Protein AF-A0A1S2KJW5-F1 (afdb_monomer_lite)

Secondary structure (DSSP, 8-state):
-HHHHHHHHHHSSSPBPTTSSBP-HHHHHHHHTTSSSEES---TT-TTTTSGGGEE-----TT--HHHHHHHHHHTT-HHHHHTTT--HHHHHHHHTT-HHHHHHHHHHHHHHHHHHHHHHTT----------------

Radius of gyration: 17.93 Å; chains: 1; bounding box: 38×59×44 Å

Sequence (139 aa):
MRAYLLWDLQTFPERKNPDGGTANVLEQLATAHSETYRHVITQSRVPGASSPANRIVMTTPAGVSIRQALIRLAEDGRTDILDSHGVSLASIEHLKADEFTEFILARQHELAAKERQFIESLGIKSADKEVGEADIDTE

Foldseek 3Di:
DVVLVVLLCVLQVFAAALVGHTDPLVVCCVPVVPPQWDFQDPDPPQPCSVPSLRTWRYDDPPPDGNLNSLLVCVVVVVQVNCVSTQHHNVLNVCSVVVVVNSSSVVSVVSSVVSVQVVCVVVVNPDPDPPPDPPPDDDD

Structure (mmCIF, N/CA/C/O backbone):
data_AF-A0A1S2KJW5-F1
#
_entry.id   AF-A0A1S2KJW5-F1
#
loop_
_atom_site.group_PDB
_atom_site.id
_atom_site.type_symbol
_atom_site.label_atom_id
_atom_site.label_alt_id
_atom_site.label_comp_id
_atom_site.label_asym_id
_atom_site.label_entity_id
_atom_site.label_seq_id
_atom_site.pdbx_PDB_ins_code
_atom_site.Cartn_x
_atom_site.Cartn_y
_atom_site.Cartn_z
_atom_site.occupancy
_atom_site.B_iso_or_equiv
_atom_site.auth_seq_id
_atom_site.auth_comp_id
_atom_site.auth_asym_id
_atom_site.auth_atom_id
_atom_site.pdbx_PDB_model_num
ATOM 1 N N . MET A 1 1 ? 3.571 8.604 15.703 1.00 55.38 1 MET A N 1
ATOM 2 C CA . MET A 1 1 ? 3.983 7.318 15.087 1.00 55.38 1 MET A CA 1
ATOM 3 C C . MET A 1 1 ? 3.345 6.098 15.760 1.00 55.38 1 MET A C 1
ATOM 5 O O . MET A 1 1 ? 2.812 5.272 15.040 1.00 55.38 1 MET A O 1
ATOM 9 N N . ARG A 1 2 ? 3.322 5.984 17.103 1.00 59.62 2 ARG A N 1
ATOM 10 C CA . ARG A 1 2 ? 2.702 4.831 17.801 1.00 59.62 2 ARG A CA 1
ATOM 11 C C . ARG A 1 2 ? 1.198 4.638 17.526 1.00 59.62 2 ARG A C 1
ATOM 13 O O . ARG A 1 2 ? 0.779 3.504 17.364 1.00 59.62 2 ARG A O 1
ATOM 20 N N . ALA A 1 3 ? 0.420 5.719 17.417 1.00 71.44 3 ALA A N 1
ATOM 21 C CA . ALA A 1 3 ? -1.011 5.634 17.095 1.00 71.44 3 ALA A CA 1
ATOM 22 C C . ALA A 1 3 ? -1.270 5.063 15.684 1.00 71.44 3 ALA A C 1
ATOM 24 O O . ALA A 1 3 ? -2.022 4.106 15.551 1.00 71.44 3 ALA A O 1
ATOM 25 N N . TYR A 1 4 ? -0.562 5.570 14.664 1.00 74.00 4 TYR A N 1
ATOM 26 C CA . TYR A 1 4 ? -0.634 5.051 13.290 1.00 74.00 4 TYR A CA 1
ATOM 27 C C . TYR A 1 4 ? -0.286 3.560 13.210 1.00 74.00 4 TYR A C 1
ATOM 29 O O . TYR A 1 4 ? -0.973 2.813 12.533 1.00 74.00 4 TYR A O 1
ATOM 37 N N . LEU A 1 5 ? 0.756 3.116 13.925 1.00 77.38 5 LEU A N 1
ATOM 38 C CA . LEU A 1 5 ? 1.156 1.706 13.957 1.00 77.38 5 LEU A CA 1
ATOM 39 C C . LEU A 1 5 ? 0.040 0.804 14.500 1.00 77.38 5 LEU A C 1
ATOM 41 O O . LEU A 1 5 ? -0.251 -0.235 13.921 1.00 77.38 5 LEU A O 1
ATOM 45 N N . LEU A 1 6 ? -0.576 1.197 15.616 1.00 79.56 6 LEU A N 1
ATOM 46 C CA . LEU A 1 6 ? -1.656 0.423 16.227 1.00 79.56 6 LEU A CA 1
ATOM 47 C C . LEU A 1 6 ? -2.878 0.353 15.310 1.00 79.56 6 LEU A C 1
ATOM 49 O O . LEU A 1 6 ? -3.427 -0.727 15.110 1.00 79.56 6 LEU A O 1
ATOM 53 N N . TRP A 1 7 ? -3.257 1.487 14.720 1.00 87.19 7 TRP A N 1
ATOM 54 C CA . TRP A 1 7 ? -4.338 1.547 13.743 1.00 87.19 7 TRP A CA 1
ATOM 55 C C . TRP A 1 7 ? -4.053 0.680 12.507 1.00 87.19 7 TRP A C 1
ATOM 57 O O . TRP A 1 7 ? -4.905 -0.099 12.088 1.00 87.19 7 TRP A O 1
ATOM 67 N N . ASP A 1 8 ? -2.847 0.772 11.947 1.00 86.00 8 ASP A N 1
ATOM 68 C CA . ASP A 1 8 ? -2.424 0.026 10.761 1.00 86.00 8 ASP A CA 1
ATOM 69 C C . ASP A 1 8 ? -2.441 -1.491 11.013 1.00 86.00 8 ASP A C 1
ATOM 71 O O . ASP A 1 8 ? -2.941 -2.244 10.180 1.00 86.00 8 ASP A O 1
ATOM 75 N N . LEU A 1 9 ? -1.995 -1.944 12.190 1.00 85.00 9 LEU A N 1
ATOM 76 C CA . LEU A 1 9 ? -2.059 -3.357 12.583 1.00 85.00 9 LEU A CA 1
ATOM 77 C C . LEU A 1 9 ? -3.492 -3.872 12.755 1.00 85.00 9 LEU A C 1
ATOM 79 O O . LEU A 1 9 ? -3.763 -5.031 12.454 1.00 85.00 9 LEU A O 1
ATOM 83 N N . GLN A 1 10 ? -4.408 -3.030 13.234 1.00 85.75 10 GLN A N 1
ATOM 84 C CA . GLN A 1 10 ? -5.819 -3.397 13.377 1.00 85.75 10 GLN A CA 1
ATOM 85 C C . GLN A 1 10 ? -6.571 -3.357 12.045 1.00 85.75 10 GLN A C 1
ATOM 87 O O . GLN A 1 10 ? -7.468 -4.165 11.821 1.00 85.75 10 GLN A O 1
ATOM 92 N N . THR A 1 11 ? -6.193 -2.441 11.155 1.00 85.94 11 THR A N 1
ATOM 93 C CA . THR A 1 11 ? -6.819 -2.266 9.837 1.00 85.94 11 THR A CA 1
ATOM 94 C C . THR A 1 11 ? -6.342 -3.316 8.837 1.00 85.94 11 THR A C 1
ATOM 96 O O . THR A 1 11 ? -7.109 -3.741 7.976 1.00 85.94 11 THR A O 1
ATOM 99 N N . PHE A 1 12 ? -5.089 -3.762 8.959 1.00 86.56 12 PHE A N 1
ATOM 100 C CA . PHE A 1 12 ? -4.467 -4.749 8.076 1.00 86.56 12 PHE A CA 1
ATOM 101 C C . PHE A 1 12 ? -3.914 -5.944 8.877 1.00 86.56 12 PHE A C 1
ATOM 103 O O . PHE A 1 12 ? -2.696 -6.151 8.907 1.00 86.56 12 PHE A O 1
ATOM 110 N N . PRO A 1 13 ? -4.782 -6.737 9.537 1.00 80.81 13 PRO A N 1
ATOM 111 C CA . PRO A 1 13 ? -4.342 -7.811 10.428 1.00 80.81 13 PRO A CA 1
ATOM 112 C C . PRO A 1 13 ? -3.737 -9.002 9.670 1.00 80.81 13 PRO A C 1
ATOM 114 O O . PRO A 1 13 ? -2.813 -9.645 10.162 1.00 80.81 13 PRO A O 1
ATOM 117 N N . GLU A 1 14 ? -4.220 -9.273 8.456 1.00 84.44 14 GLU A N 1
ATOM 118 C CA . GLU A 1 14 ? -3.801 -10.403 7.620 1.00 84.44 14 GLU A CA 1
ATOM 119 C C . GLU A 1 14 ? -3.082 -9.909 6.363 1.00 84.44 14 GLU A C 1
ATOM 121 O O . GLU A 1 14 ? -3.591 -9.978 5.241 1.00 84.44 14 GLU A O 1
ATOM 126 N N . ARG A 1 15 ? -1.874 -9.368 6.543 1.00 87.88 15 ARG A N 1
ATOM 127 C CA . ARG A 1 15 ? -1.032 -9.002 5.399 1.00 87.88 15 ARG A CA 1
ATOM 128 C C . ARG A 1 15 ? -0.602 -10.251 4.645 1.00 87.88 15 ARG A C 1
ATOM 130 O O . ARG A 1 15 ? -0.318 -11.280 5.255 1.00 87.88 15 ARG A O 1
ATOM 137 N N . LYS A 1 16 ? -0.500 -10.146 3.324 1.00 88.75 16 LYS A N 1
ATOM 138 C CA . LYS A 1 16 ? 0.000 -11.226 2.472 1.00 88.75 16 LYS A CA 1
ATOM 139 C C . LYS A 1 16 ? 1.442 -10.966 2.043 1.00 88.75 16 LYS A C 1
ATOM 141 O O . LYS A 1 16 ? 1.816 -9.848 1.715 1.00 88.75 16 LYS A O 1
ATOM 146 N N . ASN A 1 17 ? 2.271 -11.994 2.018 1.00 85.62 17 ASN A N 1
ATOM 147 C CA . ASN A 1 17 ? 3.555 -11.947 1.334 1.00 85.62 17 ASN A CA 1
ATOM 148 C C . ASN A 1 17 ? 3.324 -11.831 -0.187 1.00 85.62 17 ASN A C 1
ATOM 150 O O . ASN A 1 17 ? 2.237 -12.164 -0.666 1.00 85.62 17 ASN A O 1
ATOM 154 N N . PRO A 1 18 ? 4.331 -11.413 -0.976 1.00 83.19 18 PRO A N 1
ATOM 155 C CA . PRO A 1 18 ? 4.196 -11.326 -2.433 1.00 83.19 18 PRO A CA 1
ATOM 156 C C . PRO A 1 18 ? 3.822 -12.649 -3.128 1.00 83.19 18 PRO A C 1
ATOM 158 O O . PRO A 1 18 ? 3.256 -12.629 -4.216 1.00 83.19 18 PRO A O 1
ATOM 161 N N . ASP A 1 19 ? 4.111 -13.798 -2.512 1.00 84.00 19 ASP A N 1
ATOM 162 C CA . ASP A 1 19 ? 3.690 -15.118 -3.001 1.00 84.00 19 ASP A CA 1
ATOM 163 C C . ASP A 1 19 ? 2.208 -15.436 -2.699 1.00 84.00 19 ASP A C 1
ATOM 165 O O . ASP A 1 19 ? 1.608 -16.300 -3.340 1.00 84.00 19 ASP A O 1
ATOM 169 N N . GLY A 1 20 ? 1.570 -14.683 -1.800 1.00 81.19 20 GLY A N 1
ATOM 170 C CA . GLY A 1 20 ? 0.194 -14.867 -1.341 1.00 81.19 20 GLY A CA 1
ATOM 171 C C . GLY A 1 20 ? 0.047 -15.572 0.006 1.00 81.19 20 GLY A C 1
ATOM 172 O O . GLY A 1 20 ? -1.078 -15.656 0.496 1.00 81.19 20 GLY A O 1
ATOM 173 N N . GLY A 1 21 ? 1.132 -16.056 0.618 1.00 84.31 21 GLY A N 1
ATOM 174 C CA . GLY A 1 21 ? 1.099 -16.593 1.980 1.00 84.31 21 GLY A CA 1
ATOM 175 C C . GLY A 1 21 ? 0.848 -15.499 3.022 1.00 84.31 21 GLY A C 1
ATOM 176 O O . GLY A 1 21 ? 1.038 -14.320 2.744 1.00 84.31 21 GLY A O 1
ATOM 177 N N . THR A 1 22 ? 0.442 -15.854 4.240 1.00 81.88 22 THR A N 1
ATOM 178 C CA . THR A 1 22 ? 0.217 -14.863 5.307 1.00 81.88 22 THR A CA 1
ATOM 179 C C . THR A 1 22 ? 1.545 -14.346 5.867 1.00 81.88 22 THR A C 1
ATOM 181 O O . THR A 1 22 ? 2.452 -15.118 6.180 1.00 81.88 22 THR A O 1
ATOM 184 N N . ALA A 1 23 ? 1.665 -13.032 6.020 1.00 81.25 23 ALA A N 1
ATOM 185 C CA . ALA A 1 23 ? 2.795 -12.377 6.660 1.00 81.25 23 ALA A CA 1
ATOM 186 C C . ALA A 1 23 ? 2.550 -12.254 8.173 1.00 81.25 23 ALA A C 1
ATOM 188 O O . ALA A 1 23 ? 1.561 -11.663 8.607 1.00 81.25 23 ALA A O 1
ATOM 189 N N . ASN A 1 24 ? 3.478 -12.761 8.991 1.00 80.00 24 ASN A N 1
ATOM 190 C CA . ASN A 1 24 ? 3.441 -12.571 10.442 1.00 80.00 24 ASN A CA 1
ATOM 191 C C . ASN A 1 24 ? 4.053 -11.214 10.824 1.00 80.00 24 ASN A C 1
ATOM 193 O O . ASN A 1 24 ? 5.232 -11.101 11.163 1.00 80.00 24 ASN A O 1
ATOM 197 N N . VAL A 1 25 ? 3.243 -10.160 10.735 1.00 79.12 25 VAL A N 1
ATOM 198 C CA . VAL A 1 25 ? 3.683 -8.776 10.970 1.00 79.12 25 VAL A CA 1
ATOM 199 C C . VAL A 1 25 ? 4.170 -8.562 12.406 1.00 79.12 25 VAL A C 1
ATOM 201 O O . VAL A 1 25 ? 5.140 -7.840 12.623 1.00 79.12 25 VAL A O 1
ATOM 204 N N . LEU A 1 26 ? 3.535 -9.204 13.392 1.00 77.62 26 LEU A N 1
ATOM 205 C CA . LEU A 1 26 ? 3.921 -9.077 14.801 1.00 77.62 26 LEU A CA 1
ATOM 206 C C . LEU A 1 26 ? 5.314 -9.654 15.055 1.00 77.62 26 LEU A C 1
ATOM 208 O O . LEU A 1 26 ? 6.135 -9.017 15.712 1.00 77.62 26 LEU A O 1
ATOM 212 N N . GLU A 1 27 ? 5.603 -10.822 14.486 1.00 76.88 27 GLU A N 1
ATOM 213 C CA . GLU A 1 27 ? 6.930 -11.433 14.557 1.00 76.88 27 GLU A CA 1
ATOM 214 C C . GLU A 1 27 ? 7.989 -10.577 13.848 1.00 76.88 27 GLU A C 1
ATOM 216 O O . GLU A 1 27 ? 9.076 -10.361 14.385 1.00 76.88 27 GLU A O 1
ATOM 221 N N . GLN A 1 28 ? 7.659 -9.999 12.689 1.00 75.00 28 GLN A N 1
ATOM 222 C CA . GLN A 1 28 ? 8.549 -9.073 11.979 1.00 75.00 28 GLN A CA 1
ATOM 223 C C . GLN A 1 28 ? 8.824 -7.789 12.777 1.00 75.00 28 GLN A C 1
ATOM 225 O O . GLN A 1 28 ? 9.941 -7.272 12.748 1.00 75.00 28 GLN A O 1
ATOM 230 N N . LEU A 1 29 ? 7.836 -7.259 13.504 1.00 74.19 29 LEU A N 1
ATOM 231 C CA . LEU A 1 29 ? 8.017 -6.088 14.371 1.00 74.19 29 LEU A CA 1
ATOM 232 C C . LEU A 1 29 ? 8.835 -6.413 15.625 1.00 74.19 29 LEU A C 1
ATOM 234 O O . LEU A 1 29 ? 9.627 -5.580 16.077 1.00 74.19 29 LEU A O 1
ATOM 238 N N . ALA A 1 30 ? 8.656 -7.615 16.175 1.00 74.44 30 ALA A N 1
ATOM 239 C CA . ALA A 1 30 ? 9.396 -8.094 17.335 1.00 74.44 30 ALA A CA 1
ATOM 240 C C . ALA A 1 30 ? 10.878 -8.350 17.022 1.00 74.44 30 ALA A C 1
ATOM 242 O O . ALA A 1 30 ? 11.718 -8.167 17.897 1.00 74.44 30 ALA A O 1
ATOM 243 N N . THR A 1 31 ? 11.202 -8.746 15.788 1.00 70.81 31 THR A N 1
ATOM 244 C CA . THR A 1 31 ? 12.566 -9.130 15.390 1.00 70.81 31 THR A CA 1
ATOM 245 C C . THR A 1 31 ? 13.350 -8.022 14.685 1.00 70.81 31 THR A C 1
ATOM 247 O O . THR A 1 31 ? 14.560 -7.936 14.876 1.00 70.81 31 THR A O 1
ATOM 250 N N . ALA A 1 32 ? 12.697 -7.159 13.895 1.00 62.38 32 ALA A N 1
ATOM 251 C CA . ALA A 1 32 ? 13.384 -6.200 13.018 1.00 62.38 32 ALA A CA 1
ATOM 252 C C . ALA A 1 32 ? 13.219 -4.718 13.414 1.00 62.38 32 ALA A C 1
ATOM 254 O O . ALA A 1 32 ? 13.789 -3.864 12.738 1.00 62.38 32 ALA A O 1
ATOM 255 N N . HIS A 1 33 ? 12.465 -4.427 14.489 1.00 61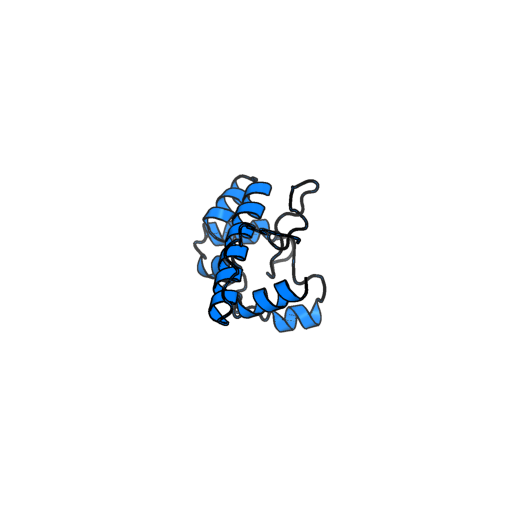.97 33 HIS A N 1
ATOM 256 C CA . HIS A 1 33 ? 12.182 -3.142 15.169 1.00 61.97 33 HIS A CA 1
ATOM 257 C C . HIS A 1 33 ? 12.046 -1.851 14.320 1.00 61.97 33 HIS A C 1
ATOM 259 O O . HIS A 1 33 ? 11.021 -1.179 14.414 1.00 61.97 33 HIS A O 1
ATOM 265 N N . SER A 1 34 ? 13.038 -1.462 13.516 1.00 55.28 34 SER A N 1
ATOM 266 C CA . SER A 1 34 ? 13.028 -0.275 12.646 1.00 55.28 34 SER A CA 1
ATOM 267 C C . SER A 1 34 ? 12.952 -0.568 11.144 1.00 55.28 34 SER A C 1
ATOM 269 O O . SER A 1 34 ? 12.574 0.324 10.387 1.00 55.28 34 SER A O 1
ATOM 271 N N . GLU A 1 35 ? 13.294 -1.780 10.693 1.00 61.19 35 GLU A N 1
ATOM 272 C CA . GLU A 1 35 ? 13.313 -2.125 9.259 1.00 61.19 35 GLU A CA 1
ATOM 273 C C . GLU A 1 35 ? 11.993 -2.703 8.743 1.00 61.19 35 GLU A C 1
ATOM 275 O O . GLU A 1 35 ? 11.822 -2.879 7.539 1.00 61.19 35 GLU A O 1
ATOM 280 N N . THR A 1 36 ? 11.031 -2.963 9.630 1.00 75.94 36 THR A N 1
ATOM 281 C CA . THR A 1 36 ? 9.751 -3.573 9.256 1.00 75.94 36 THR A CA 1
ATOM 282 C C . THR A 1 36 ? 8.921 -2.661 8.347 1.00 75.94 36 THR A C 1
ATOM 284 O O . THR A 1 36 ? 8.322 -3.136 7.388 1.00 75.94 36 THR A O 1
ATOM 287 N N . TYR A 1 37 ? 8.925 -1.344 8.596 1.00 85.38 37 TYR A N 1
ATOM 288 C CA . TYR A 1 37 ? 8.282 -0.354 7.724 1.00 85.38 37 TYR A CA 1
ATOM 289 C C . TYR A 1 37 ? 9.292 0.225 6.743 1.00 85.38 37 TYR A C 1
ATOM 291 O O . TYR A 1 37 ? 10.071 1.123 7.079 1.00 85.38 37 TYR A O 1
ATOM 299 N N . ARG A 1 38 ? 9.240 -0.262 5.507 1.00 89.62 38 ARG A N 1
ATOM 300 C CA . ARG A 1 38 ? 10.180 0.098 4.446 1.00 89.62 38 ARG A CA 1
ATOM 301 C C . ARG A 1 38 ? 9.592 1.173 3.549 1.00 89.62 38 ARG A C 1
ATOM 303 O O . ARG A 1 38 ? 8.385 1.212 3.318 1.00 89.62 38 ARG A O 1
ATOM 310 N N . HIS A 1 39 ? 10.462 2.038 3.042 1.00 93.31 39 HIS A N 1
ATOM 311 C CA . HIS A 1 39 ? 10.076 3.056 2.075 1.00 93.31 39 HIS A CA 1
ATOM 312 C C . HIS A 1 39 ? 9.696 2.421 0.732 1.00 93.31 39 HIS A C 1
ATOM 314 O O . HIS A 1 39 ? 10.415 1.555 0.229 1.00 93.31 39 HIS A O 1
ATOM 320 N N . VAL A 1 40 ? 8.586 2.875 0.146 1.00 95.19 40 VAL A N 1
ATOM 321 C CA . VAL A 1 40 ? 8.218 2.525 -1.234 1.00 95.19 40 VAL A CA 1
ATOM 322 C C . VAL A 1 40 ? 9.099 3.313 -2.204 1.00 95.19 40 VAL A C 1
ATOM 324 O O . VAL A 1 40 ? 9.736 2.733 -3.081 1.00 95.19 40 VAL A O 1
ATOM 327 N N . ILE A 1 41 ? 9.180 4.629 -1.998 1.00 95.75 41 ILE A N 1
ATOM 328 C CA . ILE A 1 41 ? 9.994 5.577 -2.761 1.00 95.75 41 ILE A CA 1
ATOM 329 C C . ILE A 1 41 ? 11.180 5.995 -1.894 1.00 95.75 41 ILE A C 1
ATOM 331 O O . ILE A 1 41 ? 11.001 6.544 -0.803 1.00 95.75 41 ILE A O 1
ATOM 335 N N . THR A 1 42 ? 12.393 5.743 -2.381 1.00 92.50 42 THR A N 1
ATOM 336 C CA . THR A 1 42 ? 13.653 6.062 -1.685 1.00 92.50 42 THR A CA 1
ATOM 337 C C . THR A 1 42 ? 14.379 7.259 -2.293 1.00 92.50 42 THR A C 1
ATOM 339 O O . THR A 1 42 ? 15.420 7.671 -1.787 1.00 92.50 42 THR A O 1
ATOM 342 N N . GLN A 1 43 ? 13.864 7.807 -3.394 1.00 90.38 43 GLN A N 1
ATOM 343 C CA . GLN A 1 43 ? 14.429 8.958 -4.080 1.00 90.38 43 GLN A CA 1
ATOM 344 C C . GLN A 1 43 ? 14.424 10.191 -3.167 1.00 90.38 43 GLN A C 1
ATOM 346 O O . GLN A 1 43 ? 13.418 10.545 -2.549 1.00 90.38 43 GLN A O 1
ATOM 351 N N . SER A 1 44 ? 15.565 10.873 -3.114 1.00 84.38 44 SER A N 1
ATOM 352 C CA . SER A 1 44 ? 15.714 12.127 -2.380 1.00 84.38 44 SER A CA 1
ATOM 353 C C . SER A 1 44 ? 14.863 13.240 -2.998 1.00 84.38 44 SER A C 1
ATOM 355 O O . SER A 1 44 ? 14.672 13.283 -4.210 1.00 84.38 44 SER A O 1
ATOM 357 N N . ARG A 1 45 ? 14.434 14.198 -2.165 1.00 88.62 45 ARG A N 1
ATOM 358 C CA . ARG A 1 45 ? 13.685 15.411 -2.563 1.00 88.62 45 ARG A CA 1
ATOM 359 C C . ARG A 1 45 ? 12.276 15.175 -3.122 1.00 88.62 45 ARG A C 1
ATOM 361 O O . ARG A 1 45 ? 11.694 16.108 -3.663 1.00 88.62 45 ARG A O 1
ATOM 368 N N . VAL A 1 46 ? 11.702 13.987 -2.942 1.00 90.50 46 VAL A N 1
ATOM 369 C CA . VAL A 1 46 ? 10.273 13.766 -3.202 1.00 90.50 46 VAL A CA 1
ATOM 370 C C . VAL A 1 46 ? 9.454 14.375 -2.051 1.00 90.50 46 VAL A C 1
ATOM 372 O O . VAL A 1 46 ? 9.680 14.013 -0.889 1.00 90.50 46 VAL A O 1
ATOM 375 N N . PRO A 1 47 ? 8.520 15.306 -2.320 1.00 91.94 47 PRO A N 1
ATOM 376 C CA . PRO A 1 47 ? 7.590 15.800 -1.310 1.00 91.94 47 PRO A CA 1
ATOM 377 C C . PRO A 1 47 ? 6.845 14.649 -0.624 1.00 91.94 47 PRO A C 1
ATOM 379 O O . PRO A 1 47 ? 6.387 13.713 -1.269 1.00 91.94 47 PRO A O 1
ATOM 382 N N . GLY A 1 48 ? 6.756 14.691 0.707 1.00 87.44 48 GLY A N 1
ATOM 383 C CA . GLY A 1 48 ? 6.101 13.628 1.473 1.00 87.44 48 GLY A CA 1
ATOM 384 C C . GLY A 1 48 ? 6.913 12.333 1.613 1.00 87.44 48 GLY A C 1
ATOM 385 O O . GLY A 1 48 ? 6.385 11.363 2.147 1.00 87.44 48 GLY A O 1
ATOM 386 N N . ALA A 1 49 ? 8.196 12.287 1.228 1.00 88.88 49 ALA A N 1
ATOM 387 C CA . ALA A 1 49 ? 9.024 11.080 1.364 1.00 88.88 49 ALA A CA 1
ATOM 388 C C . ALA A 1 49 ? 9.088 10.518 2.801 1.00 88.88 49 ALA A C 1
ATOM 390 O O . ALA A 1 49 ? 9.202 9.305 2.979 1.00 88.88 49 ALA A O 1
ATOM 391 N N . SER A 1 50 ? 8.985 11.372 3.825 1.00 88.50 50 SER A N 1
ATOM 392 C CA . SER A 1 50 ? 8.933 10.981 5.242 1.00 88.50 50 SER A CA 1
ATOM 393 C C . SER A 1 50 ? 7.539 10.559 5.730 1.00 88.50 50 SER A C 1
ATOM 395 O O . SER A 1 50 ? 7.413 10.099 6.866 1.00 88.50 50 SER A O 1
ATOM 397 N N . SER A 1 51 ? 6.505 10.699 4.896 1.00 88.81 51 SER A N 1
ATOM 398 C CA . SER A 1 51 ? 5.119 10.369 5.231 1.00 88.81 51 SER A CA 1
ATOM 399 C C . SER A 1 51 ? 4.957 8.874 5.535 1.00 88.81 51 SER A C 1
ATOM 401 O O . SER A 1 51 ? 5.551 8.042 4.840 1.00 88.81 51 SER A O 1
ATOM 403 N N . PRO A 1 52 ? 4.106 8.492 6.508 1.00 88.25 52 PRO A N 1
ATOM 404 C CA . PRO A 1 52 ? 3.672 7.104 6.681 1.00 88.25 52 PRO A CA 1
ATOM 405 C C . PRO A 1 52 ? 3.063 6.504 5.407 1.00 88.25 52 PRO A C 1
ATOM 407 O O . PRO A 1 52 ? 3.222 5.312 5.156 1.00 88.25 52 PRO A O 1
ATOM 410 N N . ALA A 1 53 ? 2.457 7.332 4.549 1.00 91.81 53 ALA A N 1
ATOM 411 C CA . ALA A 1 53 ? 1.936 6.904 3.253 1.00 91.81 53 ALA A CA 1
ATOM 412 C C . ALA A 1 53 ? 3.033 6.401 2.296 1.00 91.81 53 ALA A C 1
ATOM 414 O O . ALA A 1 53 ? 2.748 5.599 1.415 1.00 91.81 53 ALA A O 1
ATOM 415 N N . ASN A 1 54 ? 4.300 6.770 2.507 1.00 94.56 54 ASN A N 1
ATOM 416 C CA . ASN A 1 54 ? 5.440 6.220 1.772 1.00 94.56 54 ASN A CA 1
ATOM 417 C C . ASN A 1 54 ? 6.052 4.976 2.455 1.00 94.56 54 ASN A C 1
ATOM 419 O O . ASN A 1 54 ? 7.143 4.543 2.089 1.00 94.56 54 ASN A O 1
ATOM 423 N N . ARG A 1 55 ? 5.408 4.408 3.482 1.00 92.50 55 ARG A N 1
ATOM 424 C CA . ARG A 1 55 ? 5.921 3.255 4.233 1.00 92.50 55 ARG A CA 1
ATOM 425 C C . ARG A 1 55 ? 4.953 2.081 4.205 1.00 92.50 55 ARG A C 1
ATOM 427 O O . ARG A 1 55 ? 3.740 2.253 4.333 1.00 92.50 55 ARG A O 1
ATOM 434 N N . ILE A 1 56 ? 5.505 0.880 4.077 1.00 90.81 56 ILE A N 1
ATOM 435 C CA . ILE A 1 56 ? 4.752 -0.374 4.025 1.00 90.81 56 ILE A CA 1
ATOM 436 C C . ILE A 1 56 ? 5.517 -1.481 4.750 1.00 90.81 56 ILE A C 1
ATOM 438 O O . ILE A 1 56 ? 6.750 -1.511 4.725 1.00 90.81 56 ILE A O 1
ATOM 442 N N . VAL A 1 57 ? 4.779 -2.396 5.376 1.00 87.50 57 VAL A N 1
ATOM 443 C CA . VAL A 1 57 ? 5.341 -3.654 5.870 1.00 87.50 57 VAL A CA 1
ATOM 444 C C . VAL A 1 57 ? 5.165 -4.702 4.794 1.00 87.50 57 VAL A C 1
ATOM 446 O O . VAL A 1 57 ? 4.053 -5.161 4.567 1.00 87.50 57 VAL A O 1
ATOM 449 N N . MET A 1 58 ? 6.252 -5.039 4.110 1.00 87.19 58 MET A N 1
ATOM 450 C CA . MET A 1 58 ? 6.267 -6.074 3.084 1.00 87.19 58 MET A CA 1
ATOM 451 C C . MET A 1 58 ? 7.681 -6.640 2.963 1.00 87.19 58 MET A C 1
ATOM 453 O O . MET A 1 58 ? 8.673 -5.904 2.876 1.00 87.19 58 MET A O 1
ATOM 457 N N . THR A 1 59 ? 7.772 -7.964 2.939 1.00 85.00 59 THR A N 1
ATOM 458 C CA . THR A 1 59 ? 9.008 -8.669 2.615 1.00 85.00 59 THR A CA 1
ATOM 459 C C . THR A 1 59 ? 9.186 -8.692 1.102 1.00 85.00 59 THR A C 1
ATOM 461 O O . THR A 1 59 ? 8.228 -8.829 0.344 1.00 85.00 59 THR A O 1
ATOM 464 N N . THR A 1 60 ? 10.421 -8.523 0.638 1.00 87.00 60 THR A N 1
ATOM 465 C CA . THR A 1 60 ? 10.757 -8.667 -0.782 1.00 87.00 60 THR A CA 1
ATOM 466 C C . THR A 1 60 ? 11.983 -9.558 -0.924 1.00 87.00 60 THR A C 1
ATOM 468 O O . THR A 1 60 ? 12.826 -9.569 -0.021 1.00 87.00 60 THR A O 1
ATOM 471 N N . PRO A 1 61 ? 12.118 -10.298 -2.039 1.00 84.81 61 PRO A N 1
ATOM 472 C CA . PRO A 1 61 ? 13.361 -10.990 -2.349 1.00 84.81 61 PRO A CA 1
ATOM 473 C C . PRO A 1 61 ? 14.555 -10.026 -2.351 1.00 84.81 61 PRO A C 1
ATOM 475 O O . PRO A 1 61 ? 14.409 -8.833 -2.640 1.00 84.81 61 PRO A O 1
ATOM 478 N N . ALA A 1 62 ? 15.750 -10.548 -2.067 1.00 84.19 62 ALA A N 1
ATOM 479 C CA . ALA A 1 62 ? 16.977 -9.759 -2.110 1.00 84.19 62 ALA A CA 1
ATOM 480 C C . ALA A 1 62 ? 17.140 -9.070 -3.479 1.00 84.19 62 ALA A C 1
ATOM 482 O O . ALA A 1 62 ? 16.932 -9.679 -4.527 1.00 84.19 62 ALA A O 1
ATOM 483 N N . GLY A 1 63 ? 17.485 -7.781 -3.464 1.00 88.25 63 GLY A N 1
ATOM 484 C CA . GLY A 1 63 ? 17.631 -6.968 -4.677 1.00 88.25 63 GLY A CA 1
ATOM 485 C C . GLY A 1 63 ? 16.321 -6.477 -5.309 1.00 88.25 63 GLY A C 1
ATOM 486 O O . GLY A 1 63 ? 16.377 -5.676 -6.238 1.00 88.25 63 GLY A O 1
ATOM 487 N N . VAL A 1 64 ? 15.149 -6.886 -4.807 1.00 91.25 64 VAL A N 1
ATOM 488 C CA . VAL A 1 64 ? 13.849 -6.381 -5.274 1.00 91.25 64 VAL A CA 1
ATOM 489 C C . VAL A 1 64 ? 13.380 -5.254 -4.360 1.00 91.25 64 VAL A C 1
ATOM 491 O O . VAL A 1 64 ? 13.198 -5.441 -3.153 1.00 91.25 64 VAL A O 1
ATOM 494 N N . SER A 1 65 ? 13.168 -4.069 -4.935 1.00 93.38 65 SER A N 1
ATOM 495 C CA . SER A 1 65 ? 12.575 -2.946 -4.203 1.00 93.38 65 SER A CA 1
ATOM 496 C C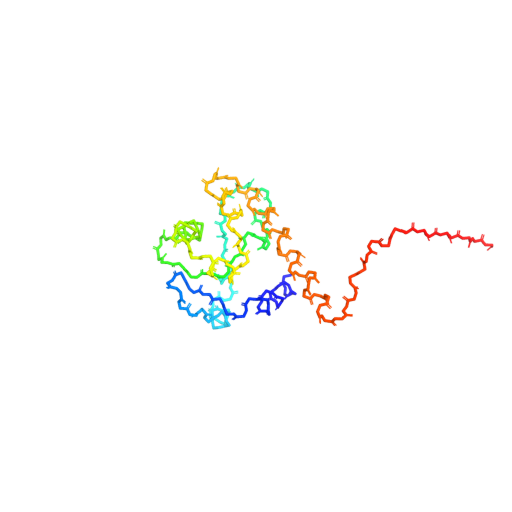 . SER A 1 65 ? 11.081 -3.169 -3.961 1.00 93.38 65 SER A C 1
ATOM 498 O O . SER A 1 65 ? 10.399 -3.820 -4.752 1.00 93.38 65 SER A O 1
ATOM 500 N N . ILE A 1 66 ? 10.555 -2.564 -2.896 1.00 94.12 66 ILE A N 1
ATOM 501 C CA . ILE A 1 66 ? 9.116 -2.546 -2.601 1.00 94.12 66 ILE A CA 1
ATOM 502 C C . ILE A 1 66 ? 8.323 -2.009 -3.795 1.00 94.12 66 ILE A C 1
ATOM 504 O O . ILE A 1 66 ? 7.340 -2.615 -4.203 1.00 94.12 66 ILE A O 1
ATOM 508 N N . ARG A 1 67 ? 8.794 -0.915 -4.406 1.00 95.81 67 ARG A N 1
ATOM 509 C CA . ARG A 1 67 ? 8.186 -0.337 -5.609 1.00 95.81 67 ARG A CA 1
ATOM 510 C C . ARG A 1 67 ? 8.033 -1.366 -6.730 1.00 95.81 67 ARG A C 1
ATOM 512 O O . ARG A 1 67 ? 6.948 -1.512 -7.276 1.00 95.81 67 ARG A O 1
ATOM 519 N N . GLN A 1 68 ? 9.105 -2.091 -7.057 1.00 95.44 68 GLN A N 1
ATOM 520 C CA . GLN A 1 68 ? 9.061 -3.122 -8.099 1.00 95.44 68 GLN A CA 1
ATOM 521 C C . GLN A 1 68 ? 8.118 -4.270 -7.734 1.00 95.44 68 GLN A C 1
ATOM 523 O O . GLN A 1 68 ? 7.412 -4.763 -8.606 1.00 95.44 68 GLN A O 1
ATOM 528 N N . ALA A 1 69 ? 8.097 -4.691 -6.468 1.00 95.12 69 ALA A N 1
ATOM 529 C CA . ALA A 1 69 ? 7.186 -5.736 -6.010 1.00 95.12 69 ALA A CA 1
ATOM 530 C C . ALA A 1 69 ? 5.716 -5.312 -6.167 1.00 95.12 69 ALA A C 1
ATOM 532 O O . ALA A 1 69 ? 4.923 -6.072 -6.710 1.00 95.12 69 ALA A O 1
ATOM 533 N N . LEU A 1 70 ? 5.369 -4.085 -5.767 1.00 96.56 70 LEU A N 1
ATOM 534 C CA . LEU A 1 70 ? 4.015 -3.542 -5.894 1.00 96.56 70 LEU A CA 1
ATOM 535 C C . LEU A 1 70 ? 3.559 -3.415 -7.355 1.00 96.56 70 LEU A C 1
ATOM 537 O O . LEU A 1 70 ? 2.433 -3.789 -7.673 1.00 96.56 70 LEU A O 1
ATOM 541 N N . ILE A 1 71 ? 4.433 -2.936 -8.247 1.00 96.81 71 ILE A N 1
ATOM 542 C CA . ILE A 1 71 ? 4.128 -2.848 -9.685 1.00 96.81 71 ILE A CA 1
ATOM 543 C C . ILE A 1 71 ? 3.857 -4.242 -10.264 1.00 96.81 71 ILE A C 1
ATOM 545 O O . ILE A 1 71 ? 2.832 -4.430 -10.913 1.00 96.81 71 ILE A O 1
ATOM 549 N N . ARG A 1 72 ? 4.713 -5.228 -9.962 1.00 96.44 72 ARG A N 1
ATOM 550 C CA . ARG A 1 72 ? 4.531 -6.614 -10.429 1.00 96.44 72 ARG A CA 1
ATOM 551 C C . ARG A 1 72 ? 3.234 -7.234 -9.923 1.00 96.44 72 ARG A C 1
ATOM 553 O O . ARG A 1 72 ? 2.508 -7.832 -10.698 1.00 96.44 72 ARG A O 1
ATOM 560 N N . LEU A 1 73 ? 2.904 -7.043 -8.644 1.00 95.94 73 LEU A N 1
ATOM 561 C CA . LEU A 1 73 ? 1.639 -7.527 -8.080 1.00 95.94 73 LEU A CA 1
ATOM 562 C C . LEU A 1 73 ? 0.423 -6.959 -8.826 1.00 95.94 73 LEU A C 1
ATOM 564 O O . LEU A 1 73 ? -0.550 -7.678 -9.039 1.00 95.94 73 LEU A O 1
ATOM 568 N N . ALA A 1 74 ? 0.477 -5.691 -9.242 1.00 96.62 74 ALA A N 1
ATOM 569 C CA . ALA A 1 74 ? -0.584 -5.091 -10.045 1.00 96.62 74 ALA A CA 1
ATOM 570 C C . ALA A 1 74 ? -0.646 -5.673 -11.464 1.00 96.62 74 ALA A C 1
ATOM 572 O O . ALA A 1 74 ? -1.737 -5.934 -11.963 1.00 96.62 74 ALA A O 1
ATOM 573 N N . GLU A 1 75 ? 0.505 -5.888 -12.105 1.00 96.38 75 GLU A N 1
ATOM 574 C CA . GLU A 1 75 ? 0.602 -6.521 -13.430 1.00 96.38 75 GLU A CA 1
ATOM 575 C C . GLU A 1 75 ? 0.081 -7.966 -13.416 1.00 96.38 75 GLU A C 1
ATOM 577 O O . GLU A 1 75 ? -0.629 -8.372 -14.333 1.00 96.38 75 GLU A O 1
ATOM 582 N N . ASP A 1 76 ? 0.345 -8.700 -12.335 1.00 95.81 76 ASP A N 1
ATOM 583 C CA . ASP A 1 76 ? -0.123 -10.071 -12.110 1.00 95.81 76 ASP A CA 1
ATOM 584 C C . ASP A 1 76 ? -1.598 -10.140 -11.654 1.00 95.81 76 ASP A C 1
ATOM 586 O O . ASP A 1 76 ? -2.121 -11.225 -11.389 1.00 95.81 76 ASP A O 1
ATOM 590 N N . GLY A 1 77 ? -2.281 -8.998 -11.508 1.00 94.31 77 GLY A N 1
ATOM 591 C CA . GLY A 1 77 ? -3.677 -8.931 -11.063 1.00 94.31 77 GLY A CA 1
ATOM 592 C C . GLY A 1 77 ? -3.900 -9.348 -9.603 1.00 94.31 77 GLY A C 1
ATOM 593 O O . GLY A 1 77 ? -5.019 -9.685 -9.219 1.00 94.31 77 GLY A O 1
ATOM 594 N N . ARG A 1 78 ? -2.856 -9.326 -8.765 1.00 94.19 78 ARG A N 1
ATOM 595 C CA . ARG A 1 78 ? -2.879 -9.716 -7.341 1.00 94.19 78 ARG A CA 1
ATOM 596 C C . ARG A 1 78 ? -3.395 -8.586 -6.448 1.00 94.19 78 ARG A C 1
ATOM 598 O O . ARG A 1 78 ? -2.728 -8.155 -5.503 1.00 94.19 78 ARG A O 1
ATOM 605 N N . THR A 1 79 ? -4.586 -8.081 -6.764 1.00 93.50 79 THR A N 1
ATOM 606 C CA . THR A 1 79 ? -5.203 -6.946 -6.057 1.00 93.50 79 THR A CA 1
ATOM 607 C C . THR A 1 79 ? -5.460 -7.251 -4.588 1.00 93.50 79 THR A C 1
ATOM 609 O O . THR A 1 79 ? -5.318 -6.370 -3.754 1.00 93.50 79 THR A O 1
ATOM 612 N N . ASP A 1 80 ? -5.726 -8.511 -4.250 1.00 92.81 80 ASP A N 1
ATOM 613 C CA . ASP A 1 80 ? -5.923 -8.967 -2.877 1.00 92.81 80 ASP A CA 1
ATOM 614 C C . ASP A 1 80 ? -4.692 -8.733 -1.981 1.00 92.81 80 ASP A C 1
ATOM 616 O O . ASP A 1 80 ? -4.834 -8.407 -0.802 1.00 92.81 80 ASP A O 1
ATOM 620 N N . ILE A 1 81 ? -3.481 -8.870 -2.536 1.00 93.81 81 ILE A N 1
ATOM 621 C CA . ILE A 1 81 ? -2.233 -8.561 -1.827 1.00 93.81 81 ILE A CA 1
ATOM 622 C C . ILE A 1 81 ? -2.065 -7.046 -1.715 1.00 93.81 81 ILE A C 1
ATOM 624 O O . ILE A 1 81 ? -1.684 -6.549 -0.659 1.00 93.81 81 ILE A O 1
ATOM 628 N N . LEU A 1 82 ? -2.347 -6.288 -2.773 1.00 94.56 82 LEU A N 1
ATOM 629 C CA . LEU A 1 82 ? -2.243 -4.824 -2.736 1.00 94.56 82 LEU A CA 1
ATOM 630 C C . LEU A 1 82 ? -3.194 -4.220 -1.686 1.00 94.56 82 LEU A C 1
ATOM 632 O O . LEU A 1 82 ? -2.774 -3.424 -0.838 1.00 94.56 82 LEU A O 1
ATOM 636 N N . ASP A 1 83 ? -4.438 -4.697 -1.662 1.00 92.75 83 ASP A N 1
ATOM 637 C CA . ASP A 1 83 ? -5.474 -4.289 -0.716 1.00 92.75 83 ASP A CA 1
ATOM 638 C C . ASP A 1 83 ? -5.076 -4.597 0.730 1.00 92.75 83 ASP A C 1
ATOM 640 O O . ASP A 1 83 ? -5.262 -3.748 1.610 1.00 92.75 83 ASP A O 1
ATOM 644 N N . SER A 1 84 ? -4.430 -5.748 0.981 1.00 91.38 84 SER A N 1
ATOM 645 C CA . SER A 1 84 ? -3.927 -6.103 2.318 1.00 91.38 84 SER A CA 1
ATOM 646 C C . SER A 1 84 ? -2.840 -5.150 2.828 1.00 91.38 84 SER A C 1
ATOM 648 O O . SER A 1 84 ? -2.429 -5.248 3.981 1.00 91.38 84 SER A O 1
ATOM 650 N N . HIS A 1 85 ? -2.337 -4.240 1.989 1.00 91.69 85 HIS A N 1
ATOM 651 C CA . HIS A 1 85 ? -1.363 -3.226 2.380 1.00 91.69 85 HIS A CA 1
ATOM 652 C C . HIS A 1 85 ? -1.853 -1.783 2.238 1.00 91.69 85 HIS A C 1
ATOM 654 O O . HIS A 1 85 ? -1.060 -0.848 2.422 1.00 91.69 85 HIS A O 1
ATOM 660 N N . GLY A 1 86 ? -3.136 -1.590 1.927 1.00 92.25 86 GLY A N 1
ATOM 661 C CA . GLY A 1 86 ? -3.695 -0.266 1.682 1.00 92.25 86 GLY A CA 1
ATOM 662 C C . GLY A 1 86 ? -3.010 0.414 0.501 1.00 92.25 86 GLY A C 1
ATOM 663 O O . GLY A 1 86 ? -2.537 1.542 0.634 1.00 92.25 86 GLY A O 1
ATOM 664 N N . VAL A 1 87 ? -2.859 -0.314 -0.605 1.00 94.88 87 VAL A N 1
ATOM 665 C CA . VAL A 1 87 ? -2.341 0.203 -1.872 1.00 94.88 87 VAL A CA 1
ATOM 666 C C . VAL A 1 87 ? -3.378 -0.098 -2.944 1.00 94.88 87 VAL A C 1
ATOM 668 O O . VAL A 1 87 ? -3.640 -1.260 -3.229 1.00 94.88 87 VAL A O 1
ATOM 671 N N . SER A 1 88 ? -3.984 0.930 -3.533 1.00 95.38 88 SER A N 1
ATOM 672 C CA . SER A 1 88 ? -4.943 0.749 -4.624 1.00 95.38 88 SER A CA 1
ATOM 673 C C . SER A 1 88 ? -4.247 0.603 -5.978 1.00 95.38 88 SER A C 1
ATOM 675 O O . SER A 1 88 ? -3.154 1.138 -6.181 1.00 95.38 88 SER A O 1
ATOM 677 N N . LEU A 1 89 ? -4.908 -0.034 -6.951 1.00 95.88 89 LEU A N 1
ATOM 678 C CA . LEU A 1 89 ? -4.434 -0.042 -8.342 1.00 95.88 89 LEU A CA 1
ATOM 679 C C . LEU A 1 89 ? -4.243 1.376 -8.898 1.00 95.88 89 LEU A C 1
ATOM 681 O O . LEU A 1 89 ? -3.258 1.625 -9.582 1.00 95.88 89 LEU A O 1
ATOM 685 N N . ALA A 1 90 ? -5.132 2.312 -8.553 1.00 94.50 90 ALA A N 1
ATOM 686 C CA . ALA A 1 90 ? -5.019 3.703 -8.983 1.00 94.50 90 ALA A CA 1
ATOM 687 C C . ALA A 1 90 ? -3.710 4.344 -8.493 1.00 94.50 90 ALA A C 1
ATOM 689 O O . ALA A 1 90 ? -3.008 4.985 -9.270 1.00 94.50 90 ALA A O 1
ATOM 690 N N . SER A 1 91 ? -3.328 4.104 -7.234 1.00 95.69 91 SER A N 1
ATOM 691 C CA . SER A 1 91 ? -2.045 4.579 -6.712 1.00 95.69 91 SER A CA 1
ATOM 692 C C . SER A 1 91 ? -0.849 3.930 -7.428 1.00 95.69 91 SER A C 1
ATOM 694 O O . SER A 1 91 ? 0.153 4.597 -7.683 1.00 95.69 91 SER A O 1
ATOM 696 N N . ILE A 1 92 ? -0.949 2.654 -7.823 1.00 97.06 92 ILE A N 1
ATOM 697 C CA . ILE A 1 92 ? 0.118 1.967 -8.567 1.00 97.06 92 ILE A CA 1
ATOM 698 C C . ILE A 1 92 ? 0.368 2.602 -9.936 1.00 97.06 92 ILE A C 1
ATOM 700 O O . ILE A 1 92 ? 1.521 2.646 -10.364 1.00 97.06 92 ILE A O 1
ATOM 704 N N . GLU A 1 93 ? -0.655 3.123 -10.612 1.00 97.44 93 GLU A N 1
ATOM 705 C CA . GLU A 1 93 ? -0.458 3.785 -11.907 1.00 97.44 93 GLU A CA 1
ATOM 706 C C . GLU A 1 93 ? 0.492 4.989 -11.791 1.00 97.44 93 GLU A C 1
ATOM 708 O O . GLU A 1 93 ? 1.387 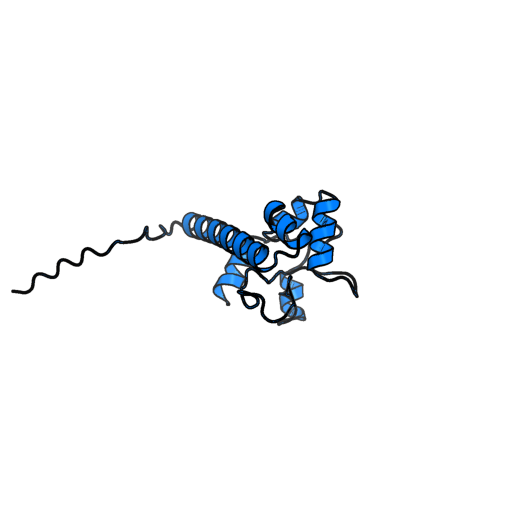5.142 -12.622 1.00 97.44 93 GLU A O 1
ATOM 713 N N . HIS A 1 94 ? 0.433 5.743 -10.687 1.00 97.50 94 HIS A N 1
ATOM 714 C CA . HIS A 1 94 ? 1.420 6.789 -10.398 1.00 97.50 94 HIS A CA 1
ATOM 715 C C . HIS A 1 94 ? 2.835 6.225 -10.190 1.00 97.50 94 HIS A C 1
ATOM 717 O O . HIS A 1 94 ? 3.811 6.818 -10.645 1.00 97.50 94 HIS A O 1
ATOM 723 N N . LEU A 1 95 ? 2.988 5.057 -9.548 1.00 95.69 95 LEU A N 1
ATOM 724 C CA . LEU A 1 95 ? 4.305 4.412 -9.423 1.00 95.69 95 LEU A CA 1
ATOM 725 C C . LEU A 1 95 ? 4.870 3.971 -10.774 1.00 95.69 95 LEU A C 1
ATOM 727 O O . LEU A 1 95 ? 6.080 4.074 -10.972 1.00 95.69 95 LEU A O 1
ATOM 731 N N . LYS A 1 96 ? 4.021 3.472 -11.679 1.00 96.00 96 LYS A N 1
ATOM 732 C CA . LYS A 1 96 ? 4.416 3.060 -13.035 1.00 96.00 96 LYS A CA 1
ATOM 733 C C . LYS A 1 96 ? 4.839 4.251 -13.896 1.00 96.00 96 LYS A C 1
ATOM 735 O O . LYS A 1 96 ? 5.755 4.110 -14.698 1.00 96.00 96 LYS A O 1
ATOM 740 N N . ALA A 1 97 ? 4.203 5.405 -13.704 1.00 9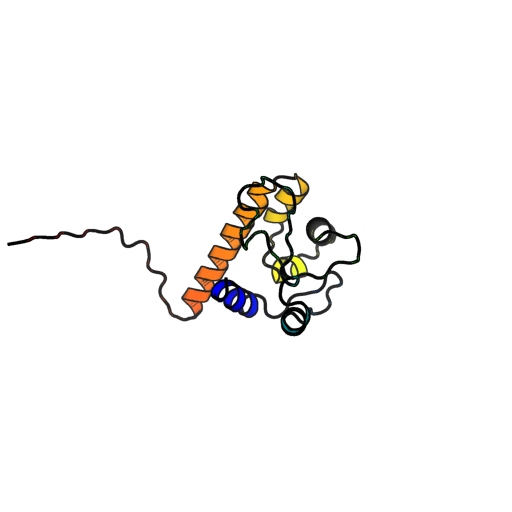6.69 97 ALA A N 1
ATOM 741 C CA . ALA A 1 97 ? 4.520 6.655 -14.393 1.00 96.69 97 ALA A CA 1
ATOM 742 C C . ALA A 1 97 ? 5.670 7.459 -13.744 1.00 96.69 97 ALA A C 1
ATOM 744 O O . ALA A 1 97 ? 5.977 8.559 -14.195 1.00 96.69 97 ALA A O 1
ATOM 745 N N . ASP A 1 98 ? 6.300 6.932 -12.684 1.00 95.69 98 ASP A N 1
ATOM 746 C CA . ASP A 1 98 ? 7.284 7.636 -11.846 1.00 95.69 98 ASP A CA 1
ATOM 747 C C . ASP A 1 98 ? 6.759 8.960 -11.222 1.00 95.69 98 ASP A C 1
ATOM 749 O O . ASP A 1 98 ? 7.521 9.836 -10.803 1.00 95.69 98 ASP A O 1
ATOM 753 N N . GLU A 1 99 ? 5.441 9.085 -11.059 1.00 96.69 99 GLU A N 1
ATOM 754 C CA . GLU A 1 99 ? 4.737 10.202 -10.416 1.00 96.69 99 GLU A CA 1
ATOM 755 C C . GLU A 1 99 ? 4.718 10.025 -8.886 1.00 96.69 99 GLU A C 1
ATOM 757 O O . GLU A 1 99 ? 3.684 9.860 -8.239 1.00 96.69 99 GLU A O 1
ATOM 762 N N . PHE A 1 100 ? 5.901 10.018 -8.270 1.00 95.75 100 PHE A N 1
ATOM 763 C CA . PHE A 1 100 ? 6.074 9.623 -6.865 1.00 95.75 100 PHE A CA 1
ATOM 764 C C . PHE A 1 100 ? 5.289 10.469 -5.862 1.00 95.75 100 PHE A C 1
ATOM 766 O O . PHE A 1 100 ? 4.767 9.933 -4.884 1.00 95.75 100 PHE A O 1
ATOM 773 N N . THR A 1 101 ? 5.215 11.780 -6.087 1.00 96.25 101 THR A N 1
ATOM 774 C CA . THR A 1 101 ? 4.427 12.680 -5.237 1.00 96.25 101 THR A CA 1
ATOM 775 C C . THR A 1 101 ? 2.955 12.286 -5.267 1.00 96.25 101 THR A C 1
ATOM 777 O O . THR A 1 101 ? 2.330 12.186 -4.212 1.00 96.25 101 THR A O 1
ATOM 780 N N . GLU A 1 102 ? 2.432 11.979 -6.453 1.00 97.44 102 GLU A N 1
ATOM 781 C CA . GLU A 1 102 ? 1.024 11.633 -6.635 1.00 97.44 102 GLU A CA 1
ATOM 782 C C . GLU A 1 102 ? 0.693 10.267 -6.043 1.00 97.44 102 GLU A C 1
ATOM 784 O O . GLU A 1 102 ? -0.337 10.122 -5.387 1.00 97.44 102 GLU A O 1
ATOM 789 N N . PHE A 1 103 ? 1.611 9.296 -6.116 1.00 97.25 103 PHE A N 1
ATOM 790 C CA . PHE A 1 103 ? 1.471 8.049 -5.357 1.00 97.25 103 PHE A CA 1
ATOM 791 C C . PHE A 1 103 ? 1.324 8.308 -3.850 1.00 97.25 103 PHE A C 1
ATOM 793 O O . PHE A 1 103 ? 0.425 7.761 -3.206 1.00 97.25 103 PHE A O 1
ATOM 800 N N . ILE A 1 104 ? 2.206 9.134 -3.272 1.00 95.94 104 ILE A N 1
ATOM 801 C CA . ILE A 1 104 ? 2.196 9.409 -1.829 1.00 95.94 104 ILE A CA 1
ATOM 802 C C . ILE A 1 104 ? 0.899 10.121 -1.433 1.00 95.94 104 ILE A C 1
ATOM 804 O O . ILE A 1 104 ? 0.300 9.752 -0.422 1.00 95.94 104 ILE A O 1
ATOM 808 N N . LEU A 1 105 ? 0.451 11.103 -2.221 1.00 95.88 105 LEU A N 1
ATOM 809 C CA . LEU A 1 105 ? -0.787 11.843 -1.971 1.00 95.88 105 LEU A CA 1
ATOM 810 C C . LEU A 1 105 ? -2.025 10.950 -2.086 1.00 95.88 105 LEU A C 1
ATOM 812 O O . LEU A 1 105 ? -2.862 10.958 -1.180 1.00 95.88 105 LEU A O 1
ATOM 816 N N . ALA A 1 106 ? -2.116 10.140 -3.143 1.00 95.75 106 ALA A N 1
ATOM 817 C CA . ALA A 1 106 ? -3.214 9.199 -3.341 1.00 95.75 106 ALA A CA 1
ATOM 818 C C . ALA A 1 106 ? -3.317 8.226 -2.160 1.00 95.75 106 ALA A C 1
ATOM 820 O O . ALA A 1 106 ? -4.364 8.123 -1.515 1.00 95.75 106 ALA A O 1
ATOM 821 N N . ARG A 1 107 ? -2.198 7.594 -1.789 1.00 94.88 107 ARG A N 1
ATOM 822 C CA . ARG A 1 107 ? -2.169 6.659 -0.662 1.00 94.88 107 ARG A CA 1
ATOM 823 C C . ARG A 1 107 ? -2.459 7.347 0.670 1.00 94.88 107 ARG A C 1
ATOM 825 O O . ARG A 1 107 ? -3.146 6.782 1.515 1.00 94.88 107 ARG A O 1
ATOM 832 N N . GLN A 1 108 ? -1.981 8.573 0.878 1.00 93.94 108 GLN A N 1
ATOM 833 C CA . GLN A 1 108 ? -2.296 9.340 2.084 1.00 93.94 108 GLN A CA 1
ATOM 834 C C . GLN A 1 108 ? -3.803 9.586 2.216 1.00 93.94 108 GLN A C 1
ATOM 836 O O . GLN A 1 108 ? -4.352 9.416 3.305 1.00 93.94 108 GLN A O 1
ATOM 841 N N . HIS A 1 109 ? -4.475 9.954 1.125 1.00 93.50 109 HIS A N 1
ATOM 842 C CA . HIS A 1 109 ? -5.919 10.168 1.118 1.00 93.50 109 HIS A CA 1
ATOM 843 C C . HIS A 1 109 ? -6.693 8.873 1.420 1.00 93.50 109 HIS A C 1
ATOM 845 O O . HIS A 1 109 ? -7.619 8.876 2.234 1.00 93.50 109 HIS A O 1
ATOM 851 N N . GLU A 1 110 ? -6.285 7.753 0.823 1.00 92.75 110 GLU A N 1
ATOM 852 C CA .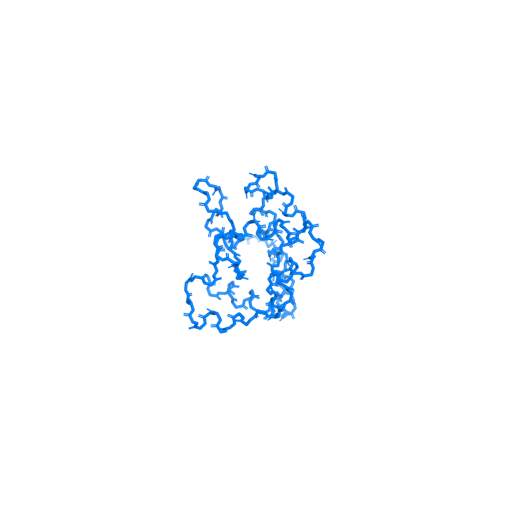 GLU A 1 110 ? -6.887 6.434 1.055 1.00 92.75 110 GLU A CA 1
ATOM 853 C C . GLU A 1 110 ? -6.729 5.963 2.505 1.00 92.75 110 GLU A C 1
ATOM 855 O O . GLU A 1 110 ? -7.696 5.514 3.126 1.00 92.75 110 GLU A O 1
ATOM 860 N N . LEU A 1 111 ? -5.526 6.098 3.071 1.00 91.62 111 LEU A N 1
ATOM 861 C CA . LEU A 1 111 ? -5.265 5.740 4.463 1.00 91.62 111 LEU A CA 1
ATOM 862 C C . LEU A 1 111 ? -6.067 6.626 5.420 1.00 91.62 111 LEU A C 1
ATOM 864 O O . LEU A 1 111 ? -6.688 6.101 6.337 1.00 91.62 111 LEU A O 1
ATOM 868 N N . ALA A 1 112 ? -6.146 7.936 5.167 1.00 90.75 112 ALA A N 1
ATOM 869 C CA . ALA A 1 112 ? -6.956 8.848 5.974 1.00 90.75 112 ALA A CA 1
ATOM 870 C C . ALA A 1 112 ? -8.463 8.538 5.895 1.00 90.75 112 ALA A C 1
ATOM 872 O O . ALA A 1 112 ? -9.198 8.759 6.857 1.00 90.75 112 ALA A O 1
ATOM 873 N N . ALA A 1 113 ? -8.958 8.037 4.758 1.00 90.62 113 ALA A N 1
ATOM 874 C CA . ALA A 1 113 ? -10.340 7.574 4.640 1.00 90.62 113 ALA A CA 1
ATOM 875 C C . ALA A 1 113 ? -10.592 6.315 5.484 1.00 90.62 113 ALA A C 1
ATOM 877 O O . ALA A 1 113 ? -11.575 6.266 6.222 1.00 90.62 113 ALA A O 1
ATOM 878 N N . LYS A 1 114 ? -9.682 5.334 5.438 1.00 90.31 114 LYS A N 1
ATOM 879 C CA . LYS A 1 114 ? -9.753 4.125 6.276 1.00 90.31 114 LYS A CA 1
ATOM 880 C C . LYS A 1 114 ? -9.607 4.445 7.768 1.00 90.31 114 LYS A C 1
ATOM 882 O O . LYS A 1 114 ? -10.278 3.833 8.591 1.00 90.31 114 LYS A O 1
ATOM 887 N N . GLU A 1 115 ? -8.763 5.412 8.119 1.00 89.25 115 GLU A N 1
ATOM 888 C CA . GLU A 1 115 ? -8.578 5.861 9.502 1.00 89.25 115 GLU A CA 1
ATOM 889 C C . GLU A 1 115 ? -9.856 6.488 10.058 1.00 89.25 115 GLU A C 1
ATOM 891 O O . GLU A 1 115 ? -10.296 6.118 11.144 1.00 89.25 115 GLU A O 1
ATOM 896 N N . ARG A 1 116 ? -10.517 7.355 9.283 1.00 88.44 116 ARG A N 1
ATOM 897 C CA . ARG A 1 116 ? -11.822 7.916 9.664 1.00 88.44 116 ARG A CA 1
ATOM 898 C C . ARG A 1 116 ? -12.887 6.839 9.848 1.00 88.44 116 ARG A C 1
ATOM 900 O O . ARG A 1 116 ? -13.544 6.827 10.881 1.00 88.44 116 ARG A O 1
ATOM 907 N N . GLN A 1 117 ? -12.996 5.896 8.910 1.00 87.69 117 GLN A N 1
ATOM 908 C CA . GLN A 1 117 ? -13.927 4.765 9.029 1.00 87.69 117 GLN A CA 1
ATOM 909 C C . GLN A 1 117 ? -13.664 3.930 10.287 1.00 87.69 117 GLN A C 1
ATOM 911 O O . GLN A 1 117 ? -14.596 3.494 10.961 1.00 87.69 117 GLN A O 1
ATOM 916 N N . PHE A 1 118 ? -12.393 3.723 10.630 1.00 86.75 118 PHE A N 1
ATOM 917 C CA . PHE A 1 118 ? -12.022 3.029 11.853 1.00 86.75 118 PHE A CA 1
ATOM 918 C C . PHE A 1 118 ? -12.447 3.813 13.104 1.00 86.75 118 PHE A C 1
ATOM 920 O O . PHE A 1 118 ? -13.071 3.238 13.993 1.00 86.75 118 PHE A O 1
ATOM 927 N N . ILE A 1 119 ? -12.182 5.121 13.168 1.00 83.31 119 ILE A N 1
ATOM 928 C CA . ILE A 1 119 ? -12.600 5.982 14.291 1.00 83.31 119 ILE A CA 1
ATOM 929 C C . ILE A 1 119 ? -14.128 5.965 14.456 1.00 83.31 119 ILE A C 1
ATOM 931 O O . ILE A 1 119 ? -14.627 5.785 15.568 1.00 83.31 119 ILE A O 1
ATOM 935 N N . GLU A 1 120 ? -14.867 6.061 13.351 1.00 86.25 120 GLU A N 1
ATOM 936 C CA . GLU A 1 120 ? -16.330 5.962 13.331 1.00 86.25 120 GLU A CA 1
ATOM 937 C C . GLU A 1 120 ? -16.816 4.597 13.841 1.00 86.25 120 GLU A C 1
ATOM 939 O O . GLU A 1 120 ? -17.778 4.533 14.608 1.00 86.25 120 GLU A O 1
ATOM 944 N N . SER A 1 121 ? -16.120 3.506 13.496 1.00 84.44 121 SER A N 1
ATOM 945 C CA . SER A 1 121 ? -16.449 2.157 13.984 1.00 84.44 121 SER A CA 1
ATOM 946 C C . SER A 1 121 ? -16.297 1.999 15.502 1.00 84.44 121 SER A C 1
ATOM 948 O O . SER A 1 121 ? -16.967 1.160 16.102 1.00 84.44 121 SER A O 1
ATOM 950 N N . LEU A 1 122 ? -15.475 2.839 16.143 1.00 83.06 122 LEU A N 1
ATOM 951 C CA . LEU A 1 122 ? -15.326 2.895 17.601 1.00 83.06 122 LEU A CA 1
ATOM 952 C C . LEU A 1 122 ? -16.431 3.720 18.286 1.00 83.06 122 LEU A C 1
ATOM 954 O O . LEU A 1 122 ? -16.397 3.901 19.503 1.00 83.06 122 LEU A O 1
ATOM 958 N N . GLY A 1 123 ? -17.398 4.245 17.528 1.00 79.56 123 GLY A N 1
ATOM 959 C CA . GLY A 1 123 ? -18.466 5.104 18.042 1.00 79.56 123 GLY A CA 1
ATOM 960 C C . GLY A 1 123 ? -18.010 6.530 18.363 1.00 79.56 123 GLY A C 1
ATOM 961 O O . GLY A 1 123 ? -18.776 7.306 18.937 1.00 79.56 123 GLY A O 1
ATOM 962 N N . ILE A 1 124 ? -16.779 6.894 17.991 1.00 77.31 124 ILE A N 1
ATOM 963 C CA . ILE A 1 124 ? -16.280 8.262 18.098 1.00 77.31 124 ILE A CA 1
ATOM 964 C C . ILE A 1 124 ? -16.796 9.012 16.873 1.00 77.31 124 ILE A C 1
ATOM 966 O O . ILE A 1 124 ? -16.397 8.731 15.744 1.00 77.31 124 ILE A O 1
ATOM 970 N N . LYS A 1 125 ? -17.694 9.976 17.086 1.00 67.81 125 LYS A N 1
ATOM 971 C CA . LYS A 1 125 ? -18.081 10.894 16.014 1.00 67.81 125 LYS A CA 1
ATOM 972 C C . LYS A 1 125 ? -16.867 11.750 15.676 1.00 67.81 125 LYS A C 1
ATOM 974 O O . LYS A 1 125 ? -16.395 12.504 16.526 1.00 67.81 125 LYS A O 1
ATOM 979 N N . SER A 1 126 ? -16.358 11.618 14.454 1.00 60.66 126 SER A N 1
ATOM 980 C CA . SER A 1 126 ? -15.399 12.570 13.901 1.00 60.66 126 SER A CA 1
ATOM 981 C C . SER A 1 126 ? -16.007 13.963 14.048 1.00 60.66 126 SER A C 1
ATOM 983 O O . SER A 1 126 ? -17.146 14.168 13.632 1.00 60.66 126 SER A O 1
ATOM 985 N N . ALA A 1 127 ? -15.302 14.891 14.697 1.00 58.03 127 ALA A N 1
ATOM 986 C CA . ALA A 1 127 ? -15.753 16.272 14.765 1.00 58.03 127 ALA A CA 1
ATOM 987 C C . ALA A 1 127 ? -15.793 16.802 13.328 1.00 58.03 127 ALA A C 1
ATOM 989 O O . ALA A 1 127 ? -14.750 17.085 12.732 1.00 58.03 127 ALA A O 1
ATOM 990 N N . ASP A 1 128 ? -16.989 16.867 12.744 1.00 54.06 128 ASP A N 1
ATOM 991 C CA . ASP A 1 128 ? -17.212 17.676 11.561 1.00 54.06 128 ASP A CA 1
ATOM 992 C C . ASP A 1 128 ? -16.760 19.077 11.932 1.00 54.06 128 ASP A C 1
ATOM 994 O O . ASP A 1 128 ? -17.279 19.648 12.884 1.00 54.06 128 ASP A O 1
ATOM 998 N N . LYS A 1 129 ? -15.728 19.552 11.226 1.00 47.12 129 LYS A N 1
ATOM 999 C CA . LYS A 1 129 ? -15.255 20.938 11.139 1.00 47.12 129 LYS A CA 1
ATOM 1000 C C . LYS A 1 129 ? -16.194 21.902 11.886 1.00 47.12 129 LYS A C 1
ATOM 1002 O O . LYS A 1 129 ? -17.106 22.464 11.284 1.00 47.12 129 LYS A O 1
ATOM 1007 N N . GLU A 1 130 ? -15.974 22.085 13.189 1.00 42.34 130 GLU A N 1
ATOM 1008 C CA . GLU A 1 130 ? -16.620 23.162 13.932 1.00 42.34 130 GLU A CA 1
ATOM 1009 C C . GLU A 1 130 ? -16.021 24.451 13.373 1.00 42.34 130 GLU A C 1
ATOM 1011 O O . GLU A 1 130 ? -14.917 24.876 13.717 1.00 42.34 130 GLU A O 1
ATOM 1016 N N . VAL A 1 131 ? -16.714 25.009 12.380 1.00 45.62 131 VAL A N 1
ATOM 1017 C CA . VAL A 1 131 ? -16.557 26.395 11.968 1.00 45.62 131 VAL A CA 1
ATOM 1018 C C . VAL A 1 131 ? -16.895 27.200 13.211 1.00 45.62 131 VAL A C 1
ATOM 1020 O O . VAL A 1 131 ? -18.041 27.225 13.646 1.00 45.62 131 VAL A O 1
ATOM 1023 N N . GLY A 1 132 ? -15.859 27.756 13.833 1.00 46.78 132 GLY A N 1
ATOM 1024 C CA . GLY A 1 132 ? -16.002 28.568 15.024 1.00 46.78 132 GLY A CA 1
ATOM 1025 C C . GLY A 1 132 ? -16.879 29.779 14.739 1.00 46.78 132 GLY A C 1
ATOM 1026 O O . GLY A 1 132 ? -16.453 30.703 14.054 1.00 46.78 132 GLY A O 1
ATOM 1027 N N . GLU A 1 133 ? -18.068 29.790 15.321 1.00 44.34 133 GLU A N 1
ATOM 1028 C CA . GLU A 1 133 ? -18.712 31.017 15.766 1.00 44.34 133 GLU A CA 1
ATOM 1029 C C . GLU A 1 133 ? -18.462 31.105 17.271 1.00 44.34 133 GLU A C 1
ATOM 1031 O O . GLU A 1 133 ? -19.244 30.641 18.095 1.00 44.34 133 GLU A O 1
ATOM 1036 N N . ALA A 1 134 ? -17.293 31.633 17.635 1.00 47.28 134 ALA A N 1
ATOM 1037 C CA . ALA A 1 134 ? -17.103 32.163 18.974 1.00 47.28 134 ALA A CA 1
ATOM 1038 C C . ALA A 1 134 ? -17.691 33.577 18.976 1.00 47.28 134 ALA A C 1
ATOM 1040 O O . ALA A 1 134 ? -16.983 34.542 18.692 1.00 47.28 134 ALA A O 1
ATOM 1041 N N . ASP A 1 135 ? -18.990 33.677 19.254 1.00 46.81 135 ASP A N 1
ATOM 1042 C CA . ASP A 1 135 ? -19.617 34.934 19.656 1.00 46.81 135 ASP A CA 1
ATOM 1043 C C . ASP A 1 135 ? -19.256 35.149 21.132 1.00 46.81 135 ASP A C 1
ATOM 1045 O O . ASP A 1 135 ? -19.870 34.605 22.051 1.00 46.81 135 ASP A O 1
ATOM 1049 N N . ILE A 1 136 ? -18.130 35.823 21.357 1.00 50.56 136 ILE A N 1
ATOM 1050 C CA . ILE A 1 136 ? -17.684 36.239 22.688 1.00 50.56 136 ILE A CA 1
ATOM 1051 C C . ILE A 1 136 ? -18.283 37.615 22.965 1.00 50.56 136 ILE A C 1
ATOM 1053 O O . ILE A 1 136 ? -17.652 38.639 22.710 1.00 50.56 136 ILE A O 1
ATOM 1057 N N . ASP A 1 137 ? -19.502 37.624 23.501 1.00 50.97 137 ASP A N 1
ATOM 1058 C CA . ASP A 1 137 ? -20.061 38.796 24.173 1.00 50.97 137 ASP A CA 1
ATOM 1059 C C . ASP A 1 137 ? -19.397 38.925 25.553 1.00 50.97 137 ASP A C 1
ATOM 1061 O O . ASP A 1 137 ? -19.385 37.984 26.351 1.00 50.97 137 ASP A O 1
ATOM 1065 N N . THR A 1 138 ? -18.797 40.0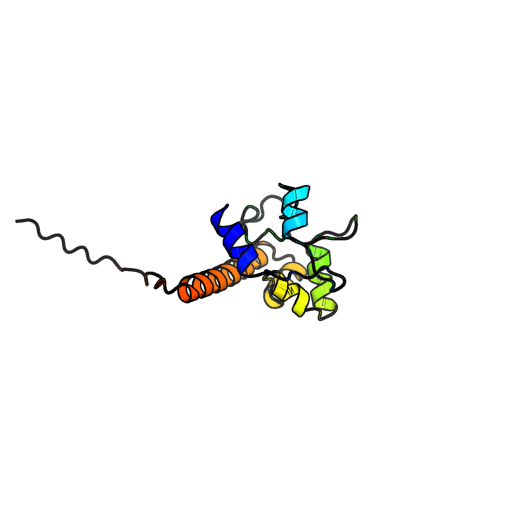84 25.827 1.00 51.38 138 THR A N 1
ATOM 1066 C CA . THR A 1 138 ? -18.258 40.428 27.152 1.00 51.38 138 THR A CA 1
ATOM 1067 C C . THR A 1 138 ? -18.980 41.680 27.638 1.00 51.38 138 THR A C 1
ATOM 1069 O O . THR A 1 138 ? -18.796 42.746 27.051 1.00 51.38 138 THR A O 1
ATOM 1072 N N . GLU A 1 139 ? -19.803 41.536 28.681 1.00 54.22 139 GLU A N 1
ATOM 1073 C CA . GLU A 1 139 ? -20.286 42.649 29.520 1.00 54.22 139 GLU A CA 1
ATOM 1074 C C . GLU A 1 139 ? -19.237 43.058 30.566 1.00 54.22 139 GLU A C 1
ATOM 1076 O O . GLU A 1 139 ? -18.502 42.167 31.063 1.00 54.22 139 GLU A O 1
#

pLDDT: mean 83.75, std 14.41, range [42.34, 97.5]